Protein AF-A0AAW6XX97-F1 (afdb_monomer_lite)

pLDDT: mean 83.13, std 9.71, range [46.34, 93.31]

Foldseek 3Di:
DPDQDPDPVLVVLLVVLLVQLVVQVVVCVVVVPPDNRSLVSLVVSCVPHHLQSSLSSQLVNLVVCCVPPHVVSNVSSVVSND

Radius of gyration: 12.57 Å; chains: 1; bounding box: 29×20×39 Å

Organism: Gardnerella vaginalis (NCBI:txid2702)

Secondary structure (DSSP, 8-state):
-------HHH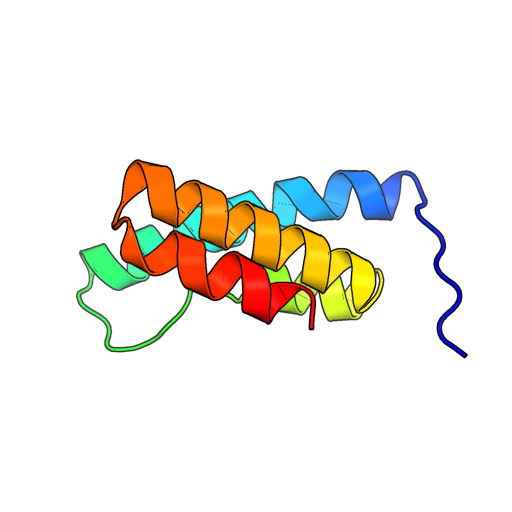HHHHHHHHHHHHHHHHHHHHTT-SS-GGGHHHHHHHHHH-HHHHHHHHHHHHHHHHHHT-TTHHHHHHHHH-

Structure (mmCIF, N/CA/C/O backbone):
data_AF-A0AAW6XX97-F1
#
_entry.id   AF-A0AAW6XX97-F1
#
loop_
_atom_site.group_PDB
_atom_site.id
_atom_site.type_symbol
_atom_site.label_atom_id
_atom_site.label_alt_id
_atom_site.label_comp_id
_atom_site.label_asym_id
_atom_site.label_entity_id
_atom_site.label_seq_id
_atom_site.pdbx_PDB_ins_code
_atom_site.Cartn_x
_atom_site.Cartn_y
_atom_site.Cartn_z
_atom_site.occupancy
_atom_site.B_iso_or_equiv
_atom_site.auth_seq_id
_atom_site.auth_comp_id
_atom_site.auth_asym_id
_atom_site.auth_atom_id
_atom_site.pdbx_PDB_model_num
ATOM 1 N N . MET A 1 1 ? 3.864 3.036 -24.141 1.00 46.34 1 MET A N 1
ATOM 2 C CA . MET A 1 1 ? 3.969 1.672 -23.578 1.00 46.34 1 MET A CA 1
ATOM 3 C C . MET A 1 1 ? 4.878 1.742 -22.361 1.00 46.34 1 MET A C 1
ATOM 5 O O . MET A 1 1 ? 6.064 2.006 -22.534 1.00 46.34 1 MET A O 1
ATOM 9 N N . TRP A 1 2 ? 4.336 1.637 -21.142 1.00 57.03 2 TRP A N 1
ATOM 10 C CA . TRP A 1 2 ? 5.175 1.613 -19.937 1.00 57.03 2 TRP A CA 1
ATOM 11 C C . TRP A 1 2 ? 6.082 0.383 -20.027 1.00 57.03 2 TRP A C 1
ATOM 13 O O . TRP A 1 2 ? 5.602 -0.745 -20.110 1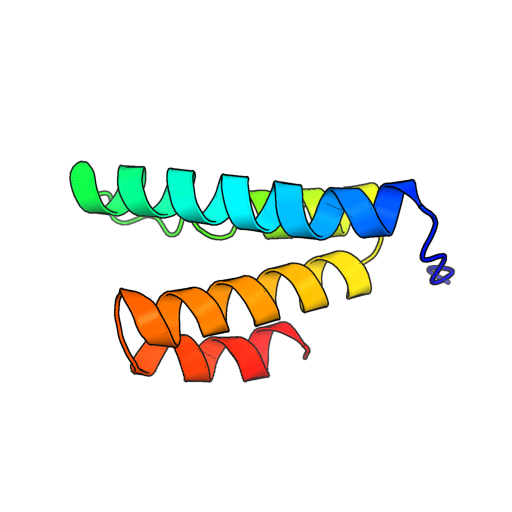.00 57.03 2 TRP A O 1
ATOM 23 N N . LYS A 1 3 ? 7.397 0.597 -20.101 1.00 53.03 3 LYS A N 1
ATOM 24 C CA . LYS A 1 3 ? 8.366 -0.500 -20.107 1.00 53.03 3 LYS A CA 1
ATOM 25 C C . LYS A 1 3 ? 8.571 -0.920 -18.657 1.00 53.03 3 LYS A C 1
ATOM 27 O O . LYS A 1 3 ? 9.110 -0.139 -17.881 1.00 53.03 3 LYS A O 1
ATOM 32 N N . ILE A 1 4 ? 8.145 -2.130 -18.299 1.00 59.50 4 ILE A N 1
ATOM 33 C CA . ILE A 1 4 ? 8.420 -2.707 -16.979 1.00 59.50 4 ILE A CA 1
ATOM 34 C C . ILE A 1 4 ? 9.935 -2.897 -16.884 1.00 59.50 4 ILE A C 1
ATOM 36 O O . ILE A 1 4 ? 10.500 -3.808 -17.486 1.00 59.50 4 ILE A O 1
ATOM 40 N N . ARG A 1 5 ? 10.610 -1.988 -16.181 1.00 61.25 5 ARG A N 1
ATOM 41 C CA . ARG A 1 5 ? 12.025 -2.116 -15.838 1.00 61.25 5 ARG A CA 1
ATOM 42 C C . ARG A 1 5 ?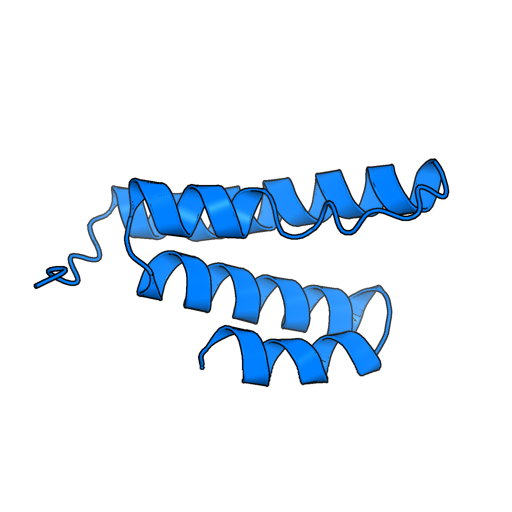 12.129 -2.156 -14.327 1.00 61.25 5 ARG A C 1
ATOM 44 O O . ARG A 1 5 ? 12.192 -1.117 -13.681 1.00 61.25 5 ARG A O 1
ATOM 51 N N . LEU A 1 6 ? 12.145 -3.370 -13.782 1.00 68.06 6 LEU A N 1
ATOM 52 C CA . LEU A 1 6 ? 12.517 -3.621 -12.393 1.00 68.06 6 LEU A CA 1
ATOM 53 C C . LEU A 1 6 ? 14.022 -3.373 -12.255 1.00 68.06 6 LEU A C 1
ATOM 55 O O . LEU A 1 6 ? 14.833 -4.293 -12.265 1.00 68.06 6 LEU A O 1
ATOM 59 N N . SER A 1 7 ? 14.398 -2.098 -12.236 1.00 76.88 7 SER A N 1
ATOM 60 C CA . SER A 1 7 ? 15.757 -1.688 -11.905 1.00 76.88 7 SER A CA 1
ATOM 61 C C . SER A 1 7 ? 15.989 -1.865 -10.405 1.00 76.88 7 SER A C 1
ATOM 63 O O . SER A 1 7 ? 15.033 -1.919 -9.625 1.00 76.88 7 SER A O 1
ATOM 65 N N . THR A 1 8 ? 17.250 -1.871 -9.978 1.00 79.88 8 THR A N 1
ATOM 66 C CA . THR A 1 8 ? 17.605 -1.882 -8.553 1.00 79.88 8 THR A CA 1
ATOM 67 C C . THR A 1 8 ? 16.893 -0.766 -7.781 1.00 79.88 8 THR A C 1
ATOM 69 O O . THR A 1 8 ? 16.421 -0.998 -6.674 1.00 79.88 8 THR A O 1
ATOM 72 N N . ALA A 1 9 ? 16.723 0.412 -8.394 1.00 81.38 9 ALA A N 1
ATOM 73 C CA . ALA A 1 9 ? 16.000 1.534 -7.797 1.00 81.38 9 ALA A CA 1
ATOM 74 C C . ALA A 1 9 ? 14.502 1.243 -7.609 1.00 81.38 9 ALA A C 1
ATOM 76 O O . ALA A 1 9 ? 13.925 1.596 -6.590 1.00 81.38 9 ALA A O 1
ATOM 77 N N . THR A 1 10 ? 13.862 0.556 -8.557 1.00 81.75 10 THR A N 1
ATOM 78 C CA . THR A 1 10 ? 12.452 0.150 -8.439 1.00 81.75 10 THR A CA 1
ATOM 79 C C . THR A 1 10 ? 12.259 -0.863 -7.314 1.00 81.75 10 THR A C 1
ATOM 81 O O . THR A 1 10 ? 11.302 -0.764 -6.549 1.00 81.75 10 THR A O 1
ATOM 84 N N . MET A 1 11 ? 13.178 -1.823 -7.192 1.00 83.19 11 MET A N 1
ATOM 85 C CA . MET A 1 11 ? 13.119 -2.848 -6.148 1.00 83.19 11 MET A CA 1
ATOM 86 C C . MET A 1 11 ? 13.297 -2.271 -4.744 1.00 83.19 11 MET A C 1
ATOM 88 O O . MET A 1 11 ? 12.659 -2.759 -3.817 1.00 83.19 11 MET A O 1
ATOM 92 N N . THR A 1 12 ? 14.120 -1.233 -4.575 1.00 88.12 12 THR A N 1
ATOM 93 C CA . THR A 1 12 ? 14.286 -0.549 -3.283 1.00 88.12 12 THR A CA 1
ATOM 94 C C . THR A 1 12 ? 13.153 0.434 -2.986 1.00 88.12 12 THR A C 1
ATOM 96 O O . THR A 1 12 ? 12.827 0.658 -1.820 1.00 88.12 12 THR A O 1
ATOM 99 N N . LEU A 1 13 ? 12.499 0.978 -4.016 1.00 88.19 13 LEU A N 1
ATOM 100 C CA . LEU A 1 13 ? 11.372 1.898 -3.855 1.00 88.19 13 LEU A CA 1
ATOM 101 C C . LEU A 1 13 ? 10.127 1.213 -3.267 1.00 88.19 13 LEU A C 1
ATOM 103 O O . LEU A 1 13 ? 9.405 1.832 -2.493 1.00 88.19 13 LEU A O 1
ATOM 107 N N . ILE A 1 14 ? 9.881 -0.060 -3.596 1.00 90.75 14 ILE A N 1
ATOM 108 C CA . ILE A 1 14 ? 8.724 -0.829 -3.099 1.00 90.75 14 ILE A CA 1
ATOM 109 C C . ILE A 1 14 ? 8.704 -0.936 -1.559 1.00 90.75 14 ILE A C 1
ATOM 111 O O . ILE A 1 14 ? 7.700 -0.535 -0.965 1.00 90.75 14 ILE A O 1
ATOM 115 N N . PRO A 1 15 ? 9.757 -1.427 -0.871 1.00 90.38 15 PRO A N 1
ATOM 116 C CA . PRO A 1 15 ? 9.763 -1.488 0.590 1.00 90.38 15 PRO A CA 1
ATOM 117 C C . PRO A 1 15 ? 9.748 -0.097 1.236 1.00 90.38 15 PRO A C 1
ATOM 119 O O . PRO A 1 15 ? 9.090 0.082 2.260 1.00 90.38 15 PRO A O 1
ATOM 122 N N . ALA A 1 16 ? 10.389 0.908 0.626 1.00 93.12 16 ALA A N 1
ATOM 123 C CA . ALA A 1 16 ? 10.301 2.290 1.100 1.00 93.12 16 ALA A CA 1
ATOM 124 C C . ALA A 1 16 ? 8.854 2.821 1.045 1.00 93.12 16 ALA A C 1
ATOM 126 O O . ALA A 1 16 ? 8.366 3.396 2.017 1.00 93.12 16 ALA A O 1
ATOM 127 N N . ALA A 1 17 ? 8.140 2.565 -0.053 1.00 92.56 17 ALA A N 1
ATOM 128 C CA . ALA A 1 17 ? 6.735 2.920 -0.224 1.00 92.56 17 ALA A CA 1
ATOM 129 C C . ALA A 1 17 ? 5.819 2.226 0.798 1.00 92.56 17 ALA A C 1
ATOM 131 O O . ALA A 1 17 ? 4.950 2.874 1.382 1.00 92.56 17 ALA A O 1
ATOM 132 N N . VAL A 1 18 ? 6.044 0.937 1.069 1.00 92.12 18 VAL A N 1
ATOM 133 C CA . VAL A 1 18 ? 5.319 0.193 2.115 1.00 92.12 18 VAL A CA 1
ATOM 134 C C . VAL A 1 18 ? 5.568 0.811 3.497 1.00 92.12 18 VAL A C 1
ATOM 136 O O . VAL A 1 18 ? 4.624 1.022 4.256 1.00 92.12 18 VAL A O 1
ATOM 139 N N . GLY A 1 19 ? 6.815 1.179 3.808 1.00 91.38 19 GLY A N 1
ATOM 140 C CA . GLY A 1 19 ? 7.153 1.867 5.056 1.00 91.38 19 GLY A CA 1
ATOM 141 C C . GLY A 1 19 ? 6.435 3.212 5.208 1.00 91.38 19 GLY A C 1
ATOM 142 O O . GLY A 1 19 ? 5.816 3.465 6.243 1.00 91.38 19 GLY A O 1
ATOM 143 N N . ILE A 1 20 ? 6.450 4.043 4.159 1.00 93.31 20 ILE A N 1
ATOM 144 C CA . ILE A 1 20 ? 5.729 5.329 4.126 1.00 93.31 20 ILE A CA 1
ATOM 145 C C . ILE A 1 20 ? 4.241 5.110 4.395 1.00 93.31 20 ILE A C 1
ATOM 147 O O . ILE A 1 20 ? 3.660 5.793 5.238 1.00 93.31 20 ILE A O 1
ATOM 151 N N . ASN A 1 21 ? 3.630 4.140 3.717 1.00 92.31 21 ASN A N 1
ATOM 152 C CA . ASN A 1 21 ? 2.223 3.834 3.904 1.00 92.31 21 ASN A CA 1
ATOM 153 C C . ASN A 1 21 ? 1.907 3.402 5.340 1.00 92.31 21 ASN A C 1
ATOM 155 O O . ASN A 1 21 ? 0.911 3.844 5.910 1.00 92.31 21 ASN A O 1
ATOM 159 N N . TYR A 1 22 ? 2.728 2.534 5.933 1.00 87.44 22 TYR A N 1
ATOM 160 C CA . TYR A 1 22 ? 2.520 2.064 7.301 1.00 87.44 22 TYR A CA 1
ATOM 161 C C . TYR A 1 22 ? 2.540 3.224 8.302 1.00 87.44 22 TYR A C 1
ATOM 163 O O . TYR A 1 22 ? 1.603 3.369 9.088 1.00 87.44 22 TYR A O 1
ATOM 171 N N . VAL A 1 23 ? 3.550 4.097 8.217 1.00 91.12 23 VAL A N 1
ATOM 172 C CA . VAL A 1 23 ? 3.657 5.290 9.074 1.00 91.12 23 VAL A CA 1
ATOM 173 C C . VAL A 1 23 ? 2.475 6.232 8.851 1.00 91.12 23 VAL A C 1
ATOM 175 O O . VAL A 1 23 ? 1.854 6.678 9.814 1.00 91.12 23 VAL A O 1
ATOM 178 N N . ALA A 1 24 ? 2.120 6.499 7.595 1.00 90.62 24 ALA A N 1
ATOM 179 C CA . ALA A 1 24 ? 1.017 7.387 7.251 1.00 90.62 24 ALA A CA 1
ATOM 180 C C . ALA A 1 24 ? -0.336 6.858 7.758 1.00 90.62 24 ALA A C 1
ATOM 182 O O . ALA A 1 24 ? -1.152 7.632 8.259 1.00 90.62 24 ALA A O 1
ATOM 183 N N . LYS A 1 25 ? -0.561 5.539 7.695 1.00 85.81 25 LYS A N 1
ATOM 184 C CA . LYS A 1 25 ? -1.759 4.904 8.256 1.00 85.81 25 LYS A CA 1
ATOM 185 C C . LYS A 1 25 ? -1.773 4.948 9.781 1.00 85.81 25 LYS A C 1
ATOM 187 O O . LYS A 1 25 ? -2.799 5.310 10.344 1.00 85.81 25 LYS A O 1
ATOM 192 N N . ALA A 1 26 ? -0.649 4.664 10.440 1.00 86.81 26 ALA A N 1
ATOM 193 C CA . ALA A 1 26 ? -0.546 4.772 11.895 1.00 86.81 26 ALA A CA 1
ATOM 194 C C . ALA A 1 26 ? -0.843 6.203 12.377 1.00 86.81 26 ALA A C 1
ATOM 196 O O . ALA A 1 26 ? -1.538 6.396 13.373 1.00 86.81 26 ALA A O 1
ATOM 197 N N . PHE A 1 27 ? -0.380 7.213 11.634 1.00 89.44 27 PHE A N 1
ATOM 198 C CA . PHE A 1 27 ? -0.686 8.615 11.911 1.00 89.44 27 PHE A CA 1
ATOM 199 C C . PHE A 1 27 ? -2.176 8.927 11.692 1.00 89.44 27 PHE A C 1
ATOM 201 O O . PHE A 1 27 ? -2.806 9.549 12.545 1.00 89.44 27 PHE A O 1
ATOM 208 N N . ALA A 1 28 ? -2.763 8.455 10.586 1.00 88.25 28 ALA A N 1
ATOM 209 C CA . ALA A 1 28 ? -4.189 8.624 10.300 1.00 88.25 28 ALA A CA 1
ATOM 210 C C . ALA A 1 28 ? -5.077 8.021 11.396 1.00 88.25 28 ALA A C 1
ATOM 212 O O . ALA A 1 28 ? -6.010 8.673 11.858 1.00 88.25 28 ALA A O 1
ATOM 213 N N . GLU A 1 29 ? -4.768 6.803 11.838 1.00 85.81 29 GLU A N 1
ATOM 214 C CA . GLU A 1 29 ? -5.515 6.109 12.888 1.00 85.81 29 GLU A CA 1
ATOM 215 C C . GLU A 1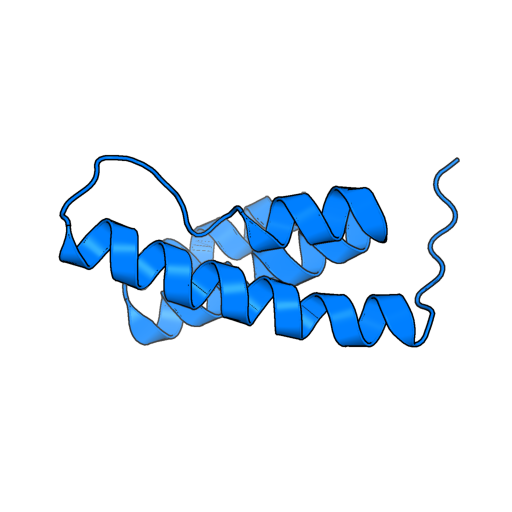 29 ? -5.303 6.758 14.259 1.00 85.81 29 GLU A C 1
ATOM 217 O O . GLU A 1 29 ? -6.273 6.985 14.984 1.00 85.81 29 GLU A O 1
ATOM 222 N N . GLY A 1 30 ? -4.063 7.137 14.587 1.00 87.31 30 GLY A N 1
ATOM 223 C CA . GLY A 1 30 ? -3.733 7.823 15.838 1.00 87.31 30 GLY A CA 1
ATOM 224 C C . GLY A 1 30 ? -4.453 9.165 15.992 1.00 87.31 30 GLY A C 1
ATOM 225 O O . GLY A 1 30 ? -4.952 9.478 17.072 1.00 87.31 30 GLY A O 1
ATOM 226 N N . LEU A 1 31 ? -4.572 9.932 14.903 1.00 89.31 31 LEU A N 1
ATOM 227 C CA . LEU A 1 31 ? -5.296 11.207 14.877 1.00 89.31 31 LEU A CA 1
ATOM 228 C C . LEU A 1 31 ? -6.790 11.052 14.527 1.00 89.31 31 LEU A C 1
ATOM 230 O O . LEU A 1 31 ? -7.502 12.054 14.465 1.00 89.31 31 LEU A O 1
ATOM 234 N N . LYS A 1 32 ? -7.278 9.821 14.310 1.00 85.88 32 LYS A N 1
ATOM 235 C CA . LYS A 1 32 ? -8.658 9.507 13.887 1.00 85.88 32 LYS A CA 1
ATOM 236 C C . LYS A 1 32 ? -9.109 10.291 12.648 1.00 85.88 32 LYS A C 1
ATOM 238 O O . LYS A 1 32 ? -10.254 10.736 12.554 1.00 85.88 32 LYS A O 1
ATOM 243 N N . LEU A 1 33 ? -8.203 10.476 11.696 1.00 88.12 33 LEU A N 1
ATOM 244 C CA . LEU A 1 33 ? -8.484 11.203 10.468 1.00 88.12 33 LEU A CA 1
ATOM 245 C C . LEU A 1 33 ? -9.339 10.341 9.519 1.00 88.12 33 LEU A C 1
ATOM 247 O O . LEU A 1 33 ? -8.995 9.182 9.285 1.00 88.12 33 LEU A O 1
ATOM 251 N N . PRO A 1 34 ? -10.399 10.889 8.894 1.00 84.00 34 PRO A N 1
ATOM 252 C CA . PRO A 1 34 ? -11.236 10.166 7.933 1.00 84.00 34 PRO A CA 1
ATOM 253 C C . PRO A 1 34 ? -10.588 10.105 6.535 1.00 84.00 34 PRO A C 1
ATOM 255 O O . PRO A 1 34 ? -11.266 10.257 5.521 1.00 84.00 34 PRO A O 1
ATOM 258 N N . VAL A 1 35 ? -9.264 9.936 6.461 1.00 86.00 35 VAL A N 1
ATOM 259 C CA . VAL A 1 35 ? -8.508 9.883 5.200 1.00 86.00 35 VAL A CA 1
ATOM 260 C C . VAL A 1 35 ? -7.628 8.645 5.128 1.00 86.00 35 VAL A C 1
ATOM 262 O O . VAL A 1 35 ? -6.984 8.245 6.097 1.00 86.00 35 VAL A O 1
ATOM 265 N N . TRP A 1 36 ? -7.559 8.047 3.939 1.00 80.19 36 TRP A N 1
ATOM 266 C CA . TRP A 1 36 ? -6.821 6.808 3.718 1.00 80.19 36 TRP A CA 1
ATOM 267 C C . TRP A 1 36 ? -5.363 7.073 3.322 1.00 80.19 36 TRP A C 1
ATOM 269 O O . TRP A 1 36 ? -4.927 6.823 2.197 1.00 80.19 36 TRP A O 1
ATOM 279 N N . LEU A 1 37 ? -4.595 7.600 4.281 1.00 84.50 37 LEU A N 1
ATOM 280 C CA . LEU A 1 37 ? -3.196 8.006 4.080 1.00 84.50 37 LEU A CA 1
ATOM 281 C C . LEU A 1 37 ? -2.235 6.831 3.823 1.00 84.50 37 LEU A C 1
ATOM 283 O O . LEU A 1 37 ? -1.129 7.037 3.335 1.00 84.50 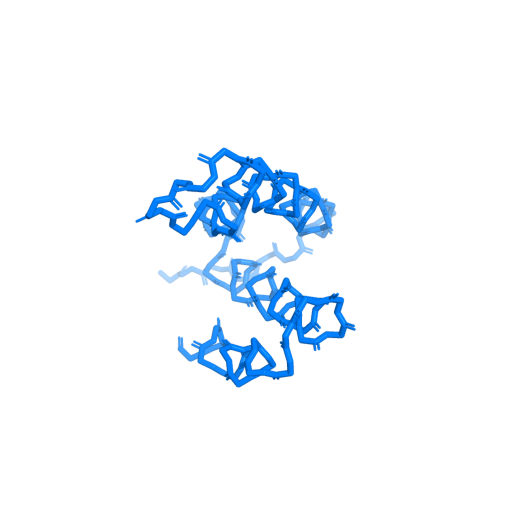37 LEU A O 1
ATOM 287 N N . GLY A 1 38 ? -2.664 5.591 4.070 1.00 82.31 38 GLY A N 1
ATOM 288 C CA . GLY A 1 38 ? -1.887 4.375 3.804 1.00 82.31 38 GLY A CA 1
ATOM 289 C C . GLY A 1 38 ? -1.687 4.029 2.322 1.00 82.31 38 GLY A C 1
ATOM 290 O O . GLY A 1 38 ? -1.286 2.911 2.024 1.00 82.31 38 GLY A O 1
ATOM 291 N N . THR A 1 39 ? -1.996 4.932 1.391 1.00 86.50 39 THR A N 1
ATOM 292 C CA . THR A 1 39 ? -1.808 4.741 -0.062 1.00 86.50 39 THR A CA 1
ATOM 293 C C . THR A 1 39 ? -0.766 5.692 -0.664 1.00 86.50 39 THR A C 1
ATOM 295 O O . THR A 1 39 ? -0.459 5.616 -1.854 1.00 86.50 39 THR A O 1
ATOM 298 N N . LEU A 1 40 ? -0.184 6.574 0.151 1.00 91.56 40 LEU A N 1
ATOM 299 C CA . LEU A 1 40 ? 0.700 7.655 -0.287 1.00 91.56 40 LEU A CA 1
ATOM 300 C C . LEU A 1 40 ? 2.013 7.134 -0.897 1.00 91.56 40 LEU A C 1
ATOM 302 O O . LEU A 1 40 ? 2.411 7.546 -1.983 1.00 91.56 40 LEU A O 1
ATOM 306 N N . GLY A 1 41 ? 2.648 6.158 -0.252 1.00 89.62 41 GLY A N 1
ATOM 307 C CA . GLY A 1 41 ? 3.804 5.440 -0.782 1.00 89.62 41 GLY A CA 1
ATOM 308 C C . GLY A 1 41 ? 3.473 4.630 -2.035 1.00 89.62 41 GLY A C 1
ATOM 309 O O . GLY A 1 41 ? 4.260 4.626 -2.979 1.00 89.62 41 GLY A O 1
ATOM 310 N N . THR A 1 42 ? 2.288 4.016 -2.099 1.00 91.75 42 THR A N 1
ATOM 311 C CA . THR A 1 42 ? 1.823 3.297 -3.300 1.00 91.75 42 THR A CA 1
ATOM 312 C C . THR A 1 42 ? 1.722 4.238 -4.499 1.00 91.75 42 THR A C 1
ATOM 314 O O . THR A 1 42 ? 2.170 3.905 -5.596 1.00 91.75 42 THR A O 1
ATOM 317 N N . PHE A 1 43 ? 1.187 5.441 -4.279 1.00 90.81 43 PHE A N 1
ATOM 318 C CA . PHE A 1 43 ? 1.085 6.478 -5.299 1.00 90.81 43 PHE A CA 1
ATOM 319 C C . PHE A 1 43 ? 2.468 6.933 -5.786 1.00 90.81 43 PHE A C 1
ATOM 321 O O . PHE A 1 43 ? 2.720 6.972 -6.991 1.00 90.81 43 PHE A O 1
ATOM 328 N N . LEU A 1 44 ? 3.401 7.183 -4.862 1.00 90.62 44 LEU A N 1
ATOM 329 C CA . LEU A 1 44 ? 4.785 7.535 -5.198 1.00 90.62 44 LEU A CA 1
ATOM 330 C C . LEU A 1 44 ? 5.494 6.417 -5.981 1.00 90.62 44 LEU A C 1
ATOM 332 O O . LEU A 1 44 ? 6.170 6.700 -6.971 1.00 90.62 44 LEU A O 1
ATOM 336 N N . ALA A 1 45 ? 5.302 5.151 -5.596 1.00 90.50 45 ALA A N 1
ATOM 337 C CA . ALA A 1 45 ? 5.856 4.003 -6.312 1.00 90.50 45 ALA A CA 1
ATOM 338 C C . ALA A 1 45 ? 5.299 3.884 -7.739 1.00 90.50 45 ALA A C 1
ATOM 340 O O . ALA A 1 45 ? 6.068 3.659 -8.679 1.00 90.50 45 ALA A O 1
ATOM 341 N N . SER A 1 46 ? 3.992 4.107 -7.912 1.00 89.56 46 SER A N 1
ATOM 342 C CA . SER A 1 46 ? 3.350 4.172 -9.229 1.00 89.56 46 SER A CA 1
ATOM 343 C C . SER A 1 46 ? 3.962 5.249 -10.118 1.00 89.56 46 SER A C 1
ATOM 345 O O . SER A 1 46 ? 4.307 4.975 -11.268 1.00 89.56 46 SER A O 1
ATOM 347 N N . MET A 1 47 ? 4.114 6.463 -9.582 1.00 89.44 47 MET A N 1
ATOM 348 C CA . MET A 1 47 ? 4.603 7.618 -10.336 1.00 89.44 47 MET A CA 1
ATOM 349 C C . MET A 1 47 ? 6.068 7.484 -10.746 1.00 89.44 47 MET A C 1
ATOM 351 O O . MET A 1 47 ? 6.419 7.835 -11.871 1.00 89.44 47 MET A O 1
ATOM 355 N N . LEU A 1 48 ? 6.927 7.002 -9.844 1.00 87.31 48 LEU A N 1
ATOM 356 C CA . LEU A 1 48 ? 8.368 6.952 -10.093 1.00 87.31 48 LEU A CA 1
ATOM 357 C C . LEU A 1 48 ? 8.795 5.704 -10.867 1.00 87.31 48 LEU A C 1
ATOM 359 O O . LEU A 1 48 ? 9.755 5.775 -11.632 1.00 87.31 48 LEU A O 1
ATOM 363 N N . ALA A 1 49 ? 8.140 4.560 -10.649 1.00 86.88 49 ALA A N 1
ATOM 364 C CA . ALA A 1 49 ? 8.706 3.277 -11.057 1.00 86.88 49 ALA A CA 1
ATOM 365 C C . ALA A 1 49 ? 7.815 2.388 -11.932 1.00 86.88 49 ALA A C 1
ATOM 367 O O . ALA A 1 49 ? 8.323 1.415 -12.495 1.00 86.88 49 ALA A O 1
ATOM 368 N N . GLY A 1 50 ? 6.519 2.662 -12.073 1.00 87.69 50 GLY A N 1
ATOM 369 C CA . GLY A 1 50 ? 5.647 1.738 -12.805 1.00 87.69 50 GLY A CA 1
ATOM 370 C C . GLY A 1 50 ? 4.277 1.574 -12.169 1.00 87.69 50 GLY A C 1
ATOM 371 O O . GLY A 1 50 ? 4.235 1.486 -10.946 1.00 87.69 50 GLY A O 1
ATOM 372 N N . PRO A 1 51 ? 3.188 1.337 -12.931 1.00 86.94 51 PRO A N 1
ATOM 373 C CA . PRO A 1 51 ? 1.900 1.031 -12.324 1.00 86.94 51 PRO A CA 1
ATOM 374 C C . PRO A 1 51 ? 2.013 -0.329 -11.618 1.00 86.94 51 PRO A C 1
ATOM 376 O O . PRO A 1 51 ? 1.425 -0.540 -10.575 1.00 86.94 51 PRO A O 1
ATOM 379 N N . VAL A 1 52 ? 2.876 -1.213 -12.138 1.00 87.56 52 VAL A N 1
ATOM 380 C CA . VAL A 1 52 ? 3.255 -2.512 -11.584 1.00 87.56 52 VAL A CA 1
ATOM 381 C C . VAL A 1 52 ? 3.982 -2.363 -10.250 1.00 87.56 52 VAL A C 1
ATOM 383 O O . VAL A 1 52 ? 3.706 -3.117 -9.326 1.00 87.56 52 VAL A O 1
ATOM 386 N N . ALA A 1 53 ? 4.892 -1.392 -10.110 1.00 88.25 53 ALA A N 1
ATOM 387 C CA . ALA A 1 53 ? 5.587 -1.163 -8.843 1.00 88.25 53 ALA A CA 1
ATOM 388 C C . ALA A 1 53 ? 4.612 -0.664 -7.766 1.00 88.25 53 ALA A C 1
ATOM 390 O O . ALA A 1 53 ? 4.656 -1.132 -6.627 1.00 88.25 53 ALA A O 1
ATOM 391 N N . GLY A 1 54 ? 3.692 0.224 -8.147 1.00 89.06 54 GLY A N 1
ATOM 392 C CA . GLY A 1 54 ? 2.580 0.624 -7.294 1.00 89.06 54 GLY A CA 1
ATOM 393 C C . GLY A 1 54 ? 1.650 -0.532 -6.950 1.00 89.06 54 GLY A C 1
ATOM 394 O O . GLY A 1 54 ? 1.376 -0.749 -5.780 1.00 89.06 54 GLY A O 1
ATOM 395 N N . ALA A 1 55 ? 1.236 -1.336 -7.924 1.00 89.69 55 ALA A N 1
ATOM 396 C CA . ALA A 1 55 ? 0.375 -2.494 -7.701 1.00 89.69 55 ALA A CA 1
ATOM 397 C C . ALA A 1 55 ? 0.988 -3.485 -6.697 1.00 89.69 55 ALA A C 1
ATOM 399 O O . ALA A 1 55 ? 0.331 -3.898 -5.742 1.00 89.69 55 ALA A O 1
ATOM 400 N N . ILE A 1 56 ? 2.282 -3.795 -6.846 1.00 89.56 56 ILE A N 1
ATOM 401 C CA . ILE A 1 56 ? 3.024 -4.647 -5.904 1.00 89.56 56 ILE A CA 1
ATOM 402 C C . ILE A 1 56 ? 3.093 -3.992 -4.519 1.00 89.56 56 ILE A C 1
ATOM 404 O O . ILE A 1 56 ? 2.828 -4.652 -3.516 1.00 89.56 56 ILE A O 1
ATOM 408 N N . SER A 1 57 ? 3.415 -2.696 -4.446 1.00 90.94 57 SER A N 1
ATOM 409 C CA . SER A 1 57 ? 3.457 -1.962 -3.176 1.00 90.94 57 SER A CA 1
ATOM 410 C C . SER A 1 57 ? 2.093 -1.967 -2.474 1.00 90.94 57 SER A C 1
ATOM 412 O O . SER A 1 57 ? 2.021 -2.293 -1.292 1.00 90.94 57 SER A O 1
ATOM 414 N N . GLY A 1 58 ? 1.006 -1.695 -3.200 1.00 88.56 58 GLY A N 1
ATOM 415 C CA . GLY A 1 58 ? -0.364 -1.707 -2.689 1.00 88.56 58 GLY A CA 1
ATOM 416 C C . GLY A 1 58 ? -0.815 -3.092 -2.233 1.00 88.56 58 GLY A C 1
ATOM 417 O O . GLY A 1 58 ? -1.394 -3.214 -1.154 1.00 88.56 58 GLY A O 1
ATOM 418 N N . PHE A 1 59 ? -0.482 -4.139 -2.993 1.00 90.56 59 PHE A N 1
ATOM 419 C CA . PHE A 1 59 ? -0.729 -5.524 -2.596 1.00 90.56 59 PHE A CA 1
ATOM 420 C C . PHE A 1 59 ? -0.042 -5.853 -1.269 1.00 90.56 59 PHE A C 1
ATOM 422 O O . PHE A 1 59 ? -0.713 -6.240 -0.313 1.00 90.56 59 PHE A O 1
ATOM 429 N N . ILE A 1 60 ? 1.278 -5.642 -1.184 1.00 89.31 60 ILE A N 1
ATOM 430 C CA . ILE A 1 60 ? 2.065 -5.932 0.024 1.00 89.31 60 ILE A CA 1
ATOM 431 C C . ILE A 1 60 ? 1.497 -5.167 1.218 1.00 89.31 60 ILE A C 1
ATOM 433 O O . ILE A 1 60 ? 1.322 -5.724 2.299 1.00 89.31 60 ILE A O 1
ATOM 437 N N . ASN A 1 61 ? 1.172 -3.895 1.017 1.00 89.94 61 ASN A N 1
ATOM 438 C CA . ASN A 1 61 ? 0.697 -3.033 2.080 1.00 89.94 61 ASN A CA 1
ATOM 439 C C . ASN A 1 61 ? -0.672 -3.479 2.629 1.00 89.94 61 ASN A C 1
ATOM 441 O O . ASN A 1 61 ? -0.869 -3.534 3.842 1.00 89.94 61 ASN A O 1
ATOM 445 N N . ASN A 1 62 ? -1.590 -3.887 1.750 1.00 86.94 62 ASN A N 1
ATOM 446 C CA . ASN A 1 62 ? -2.893 -4.424 2.144 1.00 86.94 62 ASN A CA 1
ATOM 447 C C . ASN A 1 62 ? -2.802 -5.817 2.787 1.00 86.94 62 ASN A C 1
ATOM 449 O O . ASN A 1 62 ? -3.563 -6.097 3.713 1.00 86.94 62 ASN A O 1
ATOM 453 N N . VAL A 1 63 ? -1.836 -6.655 2.387 1.00 86.44 63 VAL A N 1
ATOM 454 C CA . VAL A 1 63 ? -1.524 -7.915 3.090 1.00 86.44 63 VAL A CA 1
ATOM 455 C C . VAL A 1 63 ? -1.008 -7.636 4.503 1.00 86.44 63 VAL A C 1
ATOM 457 O O . VAL A 1 63 ? -1.497 -8.236 5.457 1.00 86.44 63 VAL A O 1
ATOM 460 N N . ILE A 1 64 ? -0.072 -6.695 4.663 1.00 85.81 64 ILE A N 1
ATOM 461 C CA . ILE A 1 64 ? 0.460 -6.317 5.982 1.00 85.81 64 ILE A CA 1
ATOM 462 C C . ILE A 1 64 ? -0.669 -5.813 6.878 1.00 85.81 64 ILE A C 1
ATOM 464 O O . ILE A 1 64 ? -0.810 -6.292 7.997 1.00 85.81 64 ILE A O 1
ATOM 468 N N . TYR A 1 65 ? -1.515 -4.909 6.385 1.00 82.31 65 TYR A N 1
ATOM 469 C CA . TYR A 1 65 ? -2.679 -4.440 7.139 1.00 82.31 65 TYR A CA 1
ATOM 470 C C . TYR A 1 65 ? -3.681 -5.550 7.451 1.00 82.31 65 TYR A C 1
ATOM 472 O O . TYR A 1 65 ? -4.297 -5.519 8.515 1.00 82.31 65 TYR A O 1
ATOM 480 N N . GLY A 1 66 ? -3.821 -6.518 6.544 1.00 80.94 66 GLY A N 1
ATOM 481 C CA . GLY A 1 66 ? -4.583 -7.748 6.735 1.00 80.94 66 GLY A CA 1
ATOM 482 C C . GLY A 1 66 ? -4.167 -8.508 7.989 1.00 80.94 66 GLY A C 1
ATOM 483 O O . GLY A 1 66 ? -5.010 -8.967 8.758 1.00 80.94 66 GLY A O 1
ATOM 484 N N . LEU A 1 67 ? -2.853 -8.591 8.200 1.00 79.44 67 LEU A N 1
ATOM 485 C CA . LEU A 1 67 ? -2.231 -9.309 9.307 1.00 79.44 67 LEU A CA 1
ATOM 486 C C . LEU A 1 67 ? -2.134 -8.479 10.595 1.00 79.44 67 LEU A C 1
ATOM 488 O O . LEU A 1 67 ? -2.176 -9.057 11.678 1.00 79.44 67 LEU A O 1
ATOM 492 N N . THR A 1 68 ? -1.983 -7.153 10.505 1.00 75.62 68 THR A N 1
ATOM 493 C CA . THR A 1 68 ? -1.696 -6.301 11.675 1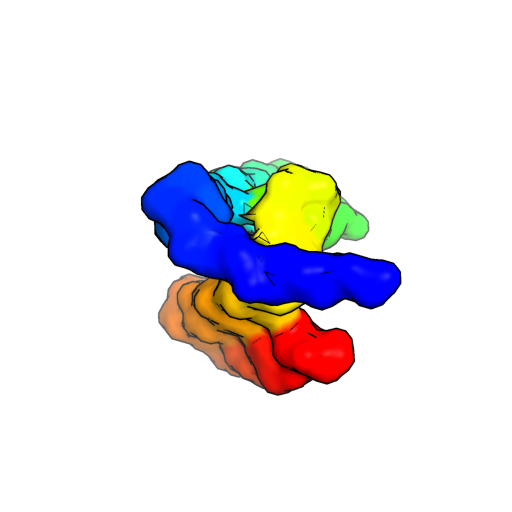.00 75.62 68 THR A CA 1
ATOM 494 C C . THR A 1 68 ? -2.890 -5.522 12.212 1.00 75.62 68 THR A C 1
ATOM 496 O O . THR A 1 68 ? -2.948 -5.274 13.413 1.00 75.62 68 THR A O 1
ATOM 499 N N . LEU A 1 69 ? -3.823 -5.105 11.352 1.00 68.25 69 LEU A N 1
ATOM 500 C CA . LEU A 1 69 ? -4.855 -4.122 11.702 1.00 68.25 69 LEU A CA 1
ATOM 501 C C . LEU A 1 69 ? -6.268 -4.672 11.524 1.00 68.25 69 LEU A C 1
ATOM 503 O O . LEU A 1 69 ? -7.097 -4.548 12.423 1.00 68.25 69 LEU A O 1
ATOM 507 N N . SER A 1 70 ? -6.571 -5.274 10.372 1.00 69.50 70 SER A N 1
ATOM 508 C CA . SER A 1 70 ? -7.885 -5.873 10.138 1.00 69.50 70 SER A CA 1
ATOM 509 C C . SER A 1 70 ? -7.851 -6.928 9.029 1.00 69.50 70 SER A C 1
ATOM 511 O O . SER A 1 70 ? -7.390 -6.624 7.928 1.00 69.50 70 SER A O 1
ATOM 513 N N . PRO A 1 71 ? -8.444 -8.122 9.233 1.00 72.00 71 PRO A N 1
ATOM 514 C CA . PRO A 1 71 ? -8.486 -9.175 8.213 1.00 72.00 71 PRO A CA 1
ATOM 515 C C . PRO A 1 71 ? -9.114 -8.721 6.888 1.00 72.00 71 PRO A C 1
ATOM 517 O O . PRO A 1 71 ? -8.703 -9.169 5.818 1.00 72.00 71 PRO A O 1
ATOM 520 N N . VAL A 1 72 ? -10.065 -7.779 6.957 1.00 78.12 72 VAL A N 1
ATOM 521 C CA . VAL A 1 72 ? -10.751 -7.173 5.802 1.00 78.12 72 VAL A CA 1
ATOM 522 C C . VAL A 1 72 ? -9.766 -6.485 4.855 1.00 78.12 72 VAL A C 1
ATOM 524 O O . VAL A 1 72 ? -9.972 -6.500 3.643 1.00 78.12 72 VAL A O 1
ATOM 527 N N . SER A 1 73 ? -8.661 -5.942 5.376 1.00 77.25 73 SER A N 1
ATOM 528 C CA . SER A 1 73 ? -7.655 -5.268 4.550 1.00 77.25 73 SER A CA 1
ATOM 529 C C . SER A 1 73 ? -7.003 -6.203 3.525 1.00 77.25 73 SER A C 1
ATOM 531 O O . SER A 1 73 ? -6.636 -5.759 2.440 1.00 77.25 73 SER A O 1
ATOM 533 N N . THR A 1 74 ? -6.954 -7.508 3.808 1.00 74.88 74 THR A N 1
ATOM 534 C CA . THR A 1 74 ? -6.438 -8.531 2.884 1.00 74.88 74 THR A CA 1
ATOM 535 C C . THR A 1 74 ? -7.227 -8.581 1.575 1.00 74.88 74 THR A C 1
ATOM 537 O O . THR A 1 74 ? -6.653 -8.825 0.518 1.00 74.88 74 THR A O 1
ATOM 540 N N . VAL A 1 75 ? -8.536 -8.305 1.610 1.00 79.50 75 VAL A N 1
ATOM 541 C CA . VAL A 1 75 ? -9.385 -8.316 0.406 1.00 79.50 75 VAL A CA 1
ATOM 542 C C . VAL A 1 75 ? -8.964 -7.206 -0.561 1.00 79.50 75 VAL A C 1
ATOM 544 O O . VAL A 1 75 ? -8.902 -7.431 -1.770 1.00 79.50 75 VAL A O 1
ATOM 547 N N . TYR A 1 76 ? -8.568 -6.039 -0.040 1.00 81.81 76 TYR A N 1
ATOM 548 C CA . TYR A 1 76 ? -8.065 -4.930 -0.858 1.00 81.81 76 TYR A CA 1
ATOM 549 C C . TYR A 1 76 ? -6.717 -5.227 -1.523 1.00 81.81 76 TYR A C 1
ATOM 551 O O . TYR A 1 76 ? -6.335 -4.546 -2.478 1.00 81.81 76 TYR A O 1
ATOM 559 N N . ALA A 1 77 ? -5.988 -6.250 -1.066 1.00 80.19 77 ALA A N 1
ATOM 560 C CA . ALA A 1 77 ? -4.769 -6.678 -1.737 1.00 80.19 77 ALA A CA 1
ATOM 561 C C . ALA A 1 77 ? -5.088 -7.181 -3.153 1.00 80.19 77 ALA A C 1
ATOM 563 O O . ALA A 1 77 ? -4.412 -6.793 -4.102 1.00 80.19 77 ALA A O 1
ATOM 564 N N . ILE A 1 78 ? -6.175 -7.945 -3.320 1.00 79.50 78 ILE A N 1
ATOM 565 C CA . ILE A 1 78 ? -6.597 -8.489 -4.620 1.00 79.50 78 ILE A CA 1
ATOM 566 C C . ILE A 1 78 ? -6.903 -7.354 -5.604 1.00 79.50 78 ILE A C 1
ATOM 568 O O . ILE A 1 78 ? -6.438 -7.373 -6.740 1.00 79.50 78 ILE A O 1
ATOM 572 N N . THR A 1 79 ? -7.621 -6.323 -5.153 1.00 79.81 79 THR A N 1
ATOM 573 C CA . THR A 1 79 ? -7.968 -5.167 -5.993 1.00 79.81 79 THR A CA 1
ATOM 574 C C . THR A 1 79 ? -6.781 -4.254 -6.286 1.00 79.81 79 THR A C 1
ATOM 576 O O . THR A 1 79 ? -6.848 -3.469 -7.218 1.00 79.81 79 THR A O 1
ATOM 579 N N . SER A 1 80 ? -5.696 -4.334 -5.511 1.00 80.25 80 SER A N 1
ATOM 580 C CA . SER A 1 80 ? -4.504 -3.496 -5.721 1.00 80.25 80 SER A CA 1
ATOM 581 C C . SER A 1 80 ? -3.654 -3.939 -6.914 1.00 80.25 80 SER A C 1
ATOM 583 O O . SER A 1 80 ? -2.800 -3.178 -7.359 1.00 80.25 80 SER A O 1
ATOM 585 N N . ILE A 1 81 ? -3.851 -5.170 -7.398 1.00 73.06 81 ILE A N 1
ATOM 586 C CA . ILE A 1 81 ? -3.154 -5.723 -8.569 1.00 73.06 81 ILE A CA 1
ATOM 587 C C . ILE A 1 81 ? -3.944 -5.482 -9.872 1.00 73.06 81 ILE A C 1
ATOM 589 O O . ILE A 1 81 ? -3.354 -5.550 -10.951 1.00 73.06 81 ILE A O 1
ATOM 593 N N . GLY A 1 82 ? -5.254 -5.228 -9.764 1.00 58.62 82 GLY A N 1
ATOM 594 C CA . GLY A 1 82 ? -6.185 -5.062 -10.887 1.00 58.62 82 GLY A CA 1
ATOM 595 C C . GLY A 1 82 ? -6.140 -3.699 -11.560 1.00 58.62 82 GLY A C 1
ATOM 596 O O . GLY A 1 82 ? -5.781 -2.706 -10.890 1.00 58.62 82 GLY A O 1
#

Sequence (82 aa):
MWKIRLSTATMTLIPAAVGINYVAKAFAEGLKLPVWLGTLGTFLASMLAGPVAGAISGFINNVIYGLTLSPVSTVYAITSIG